Protein AF-A0A117I9W8-F1 (afdb_monomer)

Mean predicted aligned error: 11.34 Å

Sequence (138 aa):
MRWPDIIENDLLEHKNLDIGLWHTLAINPLTGGPYLSSRRLLNLLEHMPEESECKRVIERGGQWDIKTRIAALSYNEQVDMRASYHAAHSTDECDVRFDPSEYYIVDPVIAELRAEQEQAEADISAQTEPDLAEAGWM

Structure (mmCIF, N/CA/C/O backbone):
data_AF-A0A117I9W8-F1
#
_entry.id   AF-A0A117I9W8-F1
#
loop_
_atom_site.group_PDB
_atom_site.id
_atom_site.type_symbol
_atom_site.label_atom_id
_atom_site.label_alt_id
_atom_site.label_comp_id
_atom_site.label_asym_id
_atom_site.label_entity_id
_atom_site.label_seq_id
_atom_site.pdbx_PDB_ins_code
_atom_site.Cartn_x
_atom_site.Cartn_y
_atom_site.Cartn_z
_atom_site.occupancy
_atom_site.B_iso_or_equiv
_atom_site.auth_seq_id
_atom_site.auth_comp_id
_atom_site.auth_asym_id
_atom_site.auth_atom_id
_atom_site.pdbx_PDB_model_num
ATOM 1 N N . MET A 1 1 ? -15.594 2.518 -4.318 1.00 55.03 1 MET A N 1
ATOM 2 C CA . MET A 1 1 ? -14.951 2.136 -3.043 1.00 55.03 1 MET A CA 1
ATOM 3 C C . MET A 1 1 ? -15.794 2.680 -1.894 1.00 55.03 1 MET A C 1
ATOM 5 O O . MET A 1 1 ? -16.143 3.856 -1.942 1.00 55.03 1 MET A O 1
ATOM 9 N N . ARG A 1 2 ? -16.216 1.850 -0.931 1.00 64.56 2 ARG A N 1
ATOM 10 C CA . ARG A 1 2 ? -16.995 2.300 0.236 1.00 64.56 2 ARG A CA 1
ATOM 11 C C . ARG A 1 2 ? -16.063 2.392 1.441 1.00 64.56 2 ARG A C 1
ATOM 13 O O . ARG A 1 2 ? -15.735 1.390 2.054 1.00 64.56 2 ARG A O 1
ATOM 20 N N . TRP A 1 3 ? -15.656 3.615 1.769 1.00 63.78 3 TRP A N 1
ATOM 21 C CA . TRP A 1 3 ? -14.844 3.944 2.946 1.00 63.78 3 TRP A CA 1
ATOM 22 C C . TRP A 1 3 ? -15.300 3.304 4.271 1.00 63.78 3 TRP A C 1
ATOM 24 O O . TRP A 1 3 ? -14.423 2.929 5.045 1.00 63.78 3 TRP A O 1
ATOM 34 N N . PRO A 1 4 ? -16.614 3.138 4.545 1.00 68.06 4 PRO A N 1
ATOM 35 C CA . PRO A 1 4 ? -17.065 2.468 5.763 1.00 68.06 4 PRO A CA 1
ATOM 36 C C . PRO A 1 4 ? -16.531 1.039 5.908 1.00 68.06 4 PRO A C 1
ATOM 38 O O . PRO A 1 4 ? -16.108 0.673 6.996 1.00 68.06 4 PRO A O 1
ATOM 41 N N . ASP A 1 5 ? -16.465 0.282 4.811 1.00 72.75 5 ASP A N 1
ATOM 42 C CA . ASP A 1 5 ? -16.104 -1.140 4.831 1.00 72.75 5 ASP A CA 1
ATOM 43 C C . ASP A 1 5 ? -14.599 -1.338 5.121 1.00 72.75 5 ASP A C 1
ATOM 45 O O . ASP A 1 5 ? -14.202 -2.280 5.799 1.00 72.75 5 ASP A O 1
ATOM 49 N N . ILE A 1 6 ? -13.751 -0.417 4.643 1.00 72.69 6 ILE A N 1
ATOM 50 C CA . ILE A 1 6 ? -12.293 -0.428 4.888 1.00 72.69 6 ILE A CA 1
ATOM 51 C C . ILE A 1 6 ? -12.000 -0.092 6.348 1.00 72.69 6 ILE A C 1
ATOM 53 O O . ILE A 1 6 ? -11.213 -0.765 7.004 1.00 72.69 6 ILE A O 1
ATOM 57 N N . ILE A 1 7 ? -12.667 0.944 6.860 1.00 72.19 7 ILE A N 1
ATOM 58 C CA . ILE A 1 7 ? -12.536 1.362 8.256 1.00 72.19 7 ILE A CA 1
ATOM 59 C C . ILE A 1 7 ? -13.031 0.250 9.191 1.00 72.19 7 ILE A C 1
ATOM 61 O O . ILE A 1 7 ? -12.433 0.017 10.238 1.00 72.19 7 ILE A O 1
ATOM 65 N N . GLU A 1 8 ? -14.098 -0.455 8.811 1.00 74.00 8 GLU A N 1
ATOM 66 C CA . GLU A 1 8 ? -14.599 -1.621 9.537 1.00 74.00 8 GLU A CA 1
ATOM 67 C C . GLU A 1 8 ? -13.603 -2.770 9.559 1.00 74.00 8 GLU A C 1
ATOM 6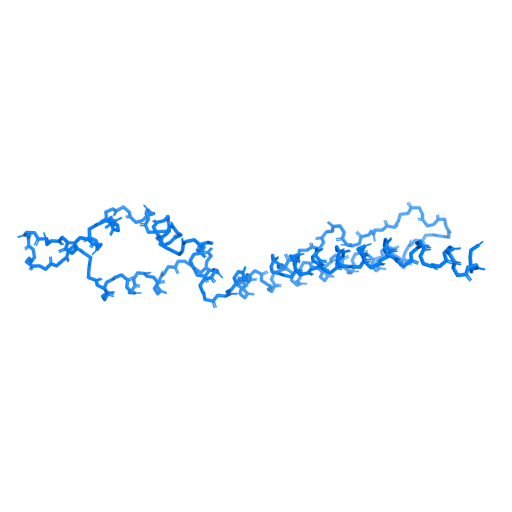9 O O . GLU A 1 8 ? -13.274 -3.243 10.646 1.00 74.00 8 GLU A O 1
ATOM 74 N N . ASN A 1 9 ? -13.052 -3.150 8.409 1.00 75.31 9 ASN A N 1
ATOM 75 C CA . ASN A 1 9 ? -12.041 -4.201 8.345 1.00 75.31 9 ASN A CA 1
ATOM 76 C C . ASN A 1 9 ? -10.802 -3.895 9.198 1.00 75.31 9 ASN A C 1
ATOM 78 O O . ASN A 1 9 ? -10.375 -4.764 9.956 1.00 75.31 9 ASN A O 1
ATOM 82 N N . ASP A 1 10 ? -10.272 -2.671 9.140 1.00 73.38 10 ASP A N 1
ATOM 83 C CA . ASP A 1 10 ? -9.101 -2.290 9.941 1.00 73.38 10 ASP A CA 1
ATOM 84 C C . ASP A 1 10 ? -9.419 -2.267 11.449 1.00 73.38 10 ASP A C 1
ATOM 86 O O . ASP 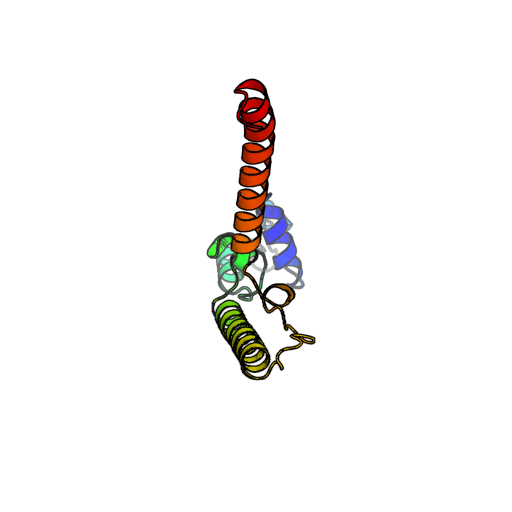A 1 10 ? -8.593 -2.643 12.283 1.00 73.38 10 ASP A O 1
ATOM 90 N N . LEU A 1 11 ? -10.638 -1.875 11.837 1.00 74.94 11 LEU A N 1
ATOM 91 C CA . LEU A 1 11 ? -11.032 -1.814 13.248 1.00 74.94 11 LEU A CA 1
ATOM 92 C C . LEU A 1 11 ? -11.406 -3.179 13.846 1.00 74.94 11 LEU A C 1
ATOM 94 O O . LEU A 1 11 ? -11.326 -3.327 15.070 1.00 74.94 11 LEU A O 1
ATOM 98 N N . LEU A 1 12 ? -11.739 -4.186 13.027 1.00 72.75 12 LEU A N 1
ATOM 99 C CA . LEU A 1 12 ? -11.998 -5.563 13.477 1.00 72.75 12 LEU A CA 1
ATOM 100 C C . LEU A 1 12 ? -10.773 -6.225 14.132 1.00 72.75 12 LEU A C 1
ATOM 102 O O . LEU A 1 12 ? -10.934 -7.142 14.944 1.00 72.75 12 LEU A O 1
ATOM 106 N N . GLU A 1 13 ? -9.553 -5.757 13.842 1.00 70.25 13 GLU A N 1
ATOM 107 C CA . GLU A 1 13 ? -8.335 -6.238 14.510 1.00 70.25 13 GLU A CA 1
ATOM 108 C C . GLU A 1 13 ? -8.330 -5.922 16.013 1.00 70.25 13 GLU A C 1
ATOM 110 O O . GLU A 1 13 ? -7.760 -6.657 16.834 1.00 70.25 13 GLU A O 1
ATOM 115 N N . HIS A 1 14 ? -9.019 -4.855 16.418 1.00 70.56 14 HIS A N 1
ATOM 116 C CA . HIS A 1 14 ? -9.166 -4.514 17.818 1.00 70.56 14 HIS A CA 1
ATOM 117 C C . HIS A 1 14 ? -10.275 -5.349 18.461 1.00 70.56 14 HIS A C 1
ATOM 119 O O . HIS A 1 14 ? -11.457 -5.001 18.443 1.00 70.56 14 HIS A O 1
ATOM 125 N N . LYS A 1 15 ? -9.877 -6.441 19.126 1.00 60.16 15 LYS A N 1
ATOM 126 C CA . LYS A 1 15 ? -10.782 -7.248 19.958 1.00 60.16 15 LYS A CA 1
ATOM 127 C C . LYS A 1 15 ? -11.573 -6.325 20.896 1.00 60.16 15 LYS A C 1
ATOM 129 O O . LYS A 1 15 ? -10.983 -5.678 21.763 1.00 60.16 15 LYS A O 1
ATOM 134 N N . ASN A 1 16 ? -12.901 -6.318 20.736 1.00 64.69 16 ASN A N 1
ATOM 135 C CA . ASN A 1 16 ? -13.906 -5.519 21.463 1.00 64.69 16 ASN A CA 1
ATOM 136 C C . ASN A 1 16 ? -14.270 -4.137 20.879 1.00 64.69 16 ASN A C 1
ATOM 138 O O . ASN A 1 16 ? -14.946 -3.363 21.562 1.00 64.69 16 ASN A O 1
ATOM 142 N N . LEU A 1 17 ? -13.868 -3.820 19.647 1.00 69.94 17 LEU A N 1
ATOM 143 C CA . LEU A 1 17 ? -14.389 -2.673 18.901 1.00 69.94 17 LEU A CA 1
ATOM 144 C C . LEU A 1 17 ? -15.347 -3.163 17.814 1.00 69.94 17 LEU A C 1
ATOM 146 O O . LEU A 1 17 ? -14.941 -3.771 16.835 1.00 69.94 17 LEU A O 1
ATOM 150 N N . ASP A 1 18 ? -16.633 -2.904 18.028 1.00 74.44 18 ASP A N 1
ATOM 151 C CA . ASP A 1 18 ? -17.691 -3.135 17.049 1.00 74.44 18 ASP A CA 1
ATOM 152 C C . ASP A 1 18 ? -18.145 -1.770 16.515 1.00 74.44 18 ASP A C 1
ATOM 154 O O . ASP A 1 18 ? -18.655 -0.928 17.264 1.00 74.44 18 ASP A O 1
ATOM 158 N N . ILE A 1 19 ? -17.922 -1.534 15.221 1.00 75.25 19 ILE A N 1
ATOM 159 C CA . ILE A 1 19 ? -18.330 -0.304 14.532 1.00 75.25 19 ILE A CA 1
ATOM 160 C C . ILE A 1 19 ? -19.849 -0.129 14.533 1.00 75.25 19 ILE A C 1
ATOM 162 O O . ILE A 1 19 ? -20.341 1.003 14.607 1.00 75.25 19 ILE A O 1
ATOM 166 N N . GLY A 1 20 ? -20.610 -1.224 14.534 1.00 73.19 20 GLY A N 1
ATOM 167 C CA . GLY A 1 20 ? -22.062 -1.195 14.657 1.00 73.19 20 GLY A CA 1
ATOM 168 C C . GLY A 1 20 ? -22.523 -0.473 15.925 1.00 73.19 20 GLY A C 1
ATOM 169 O O . GLY A 1 20 ? -23.527 0.247 15.901 1.00 73.19 20 GLY A O 1
ATOM 170 N N . LEU A 1 21 ? -21.753 -0.555 17.017 1.00 76.06 21 LEU A N 1
ATOM 171 C CA . LEU A 1 21 ? -22.038 0.172 18.261 1.00 76.06 21 LEU A CA 1
ATOM 172 C C . LEU A 1 21 ? -21.839 1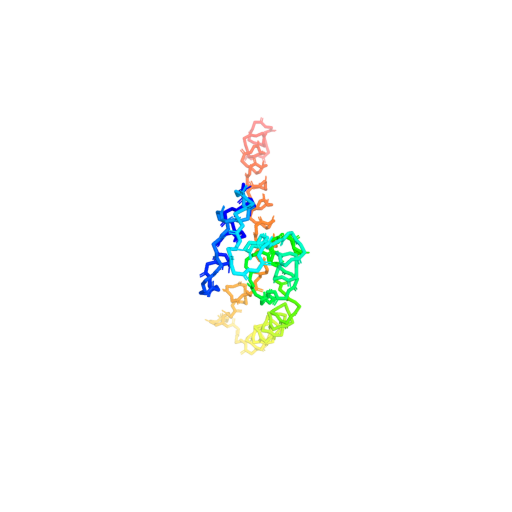.687 18.123 1.00 76.06 21 LEU A C 1
ATOM 174 O O . LEU A 1 21 ? -22.517 2.455 18.807 1.00 76.06 21 LEU A O 1
ATOM 178 N N . TRP A 1 22 ? -20.940 2.134 17.242 1.00 77.62 22 TRP A N 1
ATOM 179 C CA . TRP A 1 22 ? -20.789 3.554 16.919 1.00 77.62 22 TRP A CA 1
ATOM 180 C C . TRP A 1 22 ? -21.932 4.055 16.038 1.00 77.62 22 TRP A C 1
ATOM 182 O O . TRP A 1 22 ? -22.545 5.068 16.372 1.00 77.62 22 TRP A O 1
ATOM 192 N N . HIS A 1 23 ? -22.284 3.320 14.977 1.00 75.62 23 HIS A N 1
ATOM 193 C CA . HIS A 1 23 ? -23.399 3.688 14.095 1.00 75.62 23 HIS A CA 1
ATOM 194 C C . HIS A 1 23 ? -24.737 3.793 14.831 1.00 75.62 23 HIS A C 1
ATOM 196 O O . HIS A 1 23 ? -25.565 4.638 14.497 1.00 75.62 23 HIS A O 1
ATOM 202 N N . THR A 1 24 ? -24.942 2.954 15.846 1.00 80.69 24 THR A N 1
ATOM 203 C CA . THR A 1 24 ? -26.169 2.934 16.654 1.00 80.69 24 THR A CA 1
ATOM 204 C C . THR A 1 24 ? -26.114 3.840 17.885 1.00 80.69 24 THR A C 1
ATOM 206 O O . THR A 1 24 ? -27.113 3.947 18.594 1.00 80.69 24 THR A O 1
ATOM 209 N N . LEU A 1 25 ? -24.977 4.503 18.149 1.00 78.62 25 LEU A N 1
ATOM 210 C CA . LEU A 1 25 ? -24.724 5.273 19.376 1.00 78.62 25 LEU A CA 1
ATOM 211 C C . LEU A 1 25 ? -25.049 4.472 20.649 1.00 78.62 25 LEU A C 1
ATOM 213 O O . LEU A 1 25 ? -25.585 5.007 21.623 1.00 78.62 25 LEU A O 1
ATOM 217 N N . ALA A 1 26 ? -24.730 3.177 20.641 1.00 83.56 26 ALA A N 1
ATOM 218 C CA . ALA A 1 26 ? -25.050 2.277 21.735 1.00 83.56 26 ALA A CA 1
ATOM 219 C C . ALA A 1 26 ? -24.399 2.756 23.042 1.00 83.56 26 ALA A C 1
ATOM 221 O O . ALA A 1 26 ? -23.201 3.056 23.091 1.00 83.56 26 ALA A O 1
ATOM 222 N N . ILE A 1 27 ? -25.187 2.808 24.116 1.00 86.50 27 ILE A N 1
ATOM 223 C CA . ILE A 1 27 ? -24.744 3.290 25.426 1.00 86.50 27 ILE A CA 1
ATOM 224 C C . ILE A 1 27 ? -24.176 2.137 26.243 1.00 86.50 27 ILE A C 1
ATOM 226 O O . ILE A 1 27 ? -24.809 1.094 26.400 1.00 86.50 27 ILE A O 1
ATOM 230 N N . ASN A 1 28 ? -22.992 2.354 26.805 1.00 81.56 28 ASN A N 1
ATOM 231 C CA . ASN A 1 28 ? -22.380 1.450 27.754 1.00 81.56 28 ASN A CA 1
ATOM 232 C C . ASN A 1 28 ? -23.066 1.607 29.126 1.00 81.56 28 ASN A C 1
ATOM 234 O O . ASN A 1 28 ? -22.958 2.669 29.747 1.00 81.56 28 ASN A O 1
ATOM 238 N N . PRO A 1 29 ? -23.737 0.560 29.637 1.00 84.88 29 PRO A N 1
ATOM 239 C CA . PRO A 1 29 ? -24.484 0.630 30.889 1.00 84.88 29 PRO A CA 1
ATOM 240 C C . PRO A 1 29 ? -23.588 0.812 32.124 1.00 84.88 29 PRO A C 1
ATOM 242 O O . PRO A 1 29 ? -24.076 1.242 33.163 1.00 84.88 29 PRO A O 1
ATOM 245 N N . LEU A 1 30 ? -22.287 0.514 32.026 1.00 84.06 30 LEU A N 1
ATOM 246 C CA . LEU A 1 30 ? -21.333 0.662 33.130 1.00 84.06 30 LEU A CA 1
ATOM 247 C C . LEU A 1 30 ? -20.798 2.090 33.264 1.00 84.06 30 LEU A C 1
ATOM 249 O O . LEU A 1 30 ? -20.441 2.508 34.362 1.00 84.06 30 LEU A O 1
ATOM 253 N N . THR A 1 31 ? -20.707 2.832 32.159 1.00 82.31 31 THR A N 1
ATOM 254 C CA . THR A 1 31 ? -20.120 4.183 32.143 1.00 82.31 31 THR A CA 1
ATOM 255 C C . THR A 1 31 ? -21.144 5.284 31.885 1.00 82.31 31 THR A C 1
ATOM 257 O O . THR A 1 31 ? -20.836 6.452 32.102 1.00 82.31 31 THR A O 1
ATOM 260 N N . GLY A 1 32 ? -22.344 4.941 31.404 1.00 83.25 32 GLY A N 1
ATOM 261 C CA . GLY A 1 32 ? -23.388 5.899 31.030 1.00 83.25 32 GLY A CA 1
ATOM 262 C C . GLY A 1 32 ? -23.082 6.704 29.760 1.00 83.25 32 GLY A C 1
ATOM 263 O O . GLY A 1 32 ? -23.853 7.590 29.401 1.00 83.25 32 GLY A O 1
ATOM 264 N N . GLY A 1 33 ? -21.972 6.413 29.076 1.00 82.56 33 GLY A N 1
ATOM 265 C CA . GLY A 1 33 ? -21.577 7.033 27.810 1.00 82.56 33 GLY A CA 1
ATOM 266 C C . GLY A 1 33 ? -21.617 6.043 26.642 1.00 82.56 33 GLY A C 1
ATOM 267 O O . GLY A 1 33 ? -21.745 4.841 26.868 1.00 82.56 33 GLY A O 1
ATOM 268 N N . PRO A 1 34 ? -21.492 6.505 25.388 1.00 84.50 34 PRO A N 1
ATOM 269 C CA . PRO A 1 34 ? -21.468 5.615 24.229 1.00 84.50 34 PRO A CA 1
ATOM 270 C C . PRO A 1 34 ? -20.268 4.656 24.275 1.00 84.50 34 PRO A C 1
ATOM 272 O O . PRO A 1 34 ? -19.170 5.051 24.680 1.00 84.50 34 PRO A O 1
ATOM 275 N N . TYR A 1 35 ? -20.458 3.408 23.830 1.00 80.69 35 TYR A N 1
ATOM 276 C CA . TYR A 1 35 ? -19.390 2.399 23.725 1.00 80.69 35 TYR A CA 1
ATOM 277 C C . TYR A 1 35 ? -18.202 2.910 22.900 1.00 80.69 35 TYR A C 1
ATOM 279 O O . TYR A 1 35 ? -17.039 2.789 23.310 1.00 80.69 35 TYR A O 1
ATOM 287 N N . LEU A 1 36 ? -18.512 3.553 21.775 1.00 80.94 36 LEU A N 1
ATOM 288 C CA . LEU A 1 36 ? -17.559 4.188 20.882 1.00 80.94 36 LEU A CA 1
ATOM 289 C C . LEU A 1 36 ? -18.064 5.598 20.554 1.00 80.94 36 LEU A C 1
ATOM 291 O O . LEU A 1 36 ? -19.059 5.771 19.860 1.00 80.94 36 LEU A O 1
ATOM 295 N N . SER A 1 37 ? -17.408 6.622 21.102 1.00 82.12 37 SER A N 1
ATOM 296 C CA . SER A 1 37 ? -17.687 8.020 20.755 1.00 82.12 37 SER A CA 1
ATOM 297 C C . SER A 1 37 ? -16.905 8.435 19.511 1.00 82.12 37 SER A C 1
ATOM 299 O O . SER A 1 37 ? -15.826 7.898 19.264 1.00 82.12 37 SER A O 1
ATOM 301 N N . SER A 1 38 ? -17.373 9.457 18.785 1.00 81.94 38 SER A N 1
ATOM 302 C CA . SER A 1 38 ? -16.640 10.000 17.629 1.00 81.94 38 SER A CA 1
ATOM 303 C C . SER A 1 38 ? -15.214 10.424 17.991 1.00 81.94 38 SER A C 1
ATOM 305 O O . SER A 1 38 ? -14.292 10.170 17.230 1.00 81.94 38 SER A O 1
ATOM 307 N N . ARG A 1 39 ? -14.993 10.979 19.195 1.00 82.19 39 ARG A N 1
ATOM 308 C CA . ARG A 1 39 ? -13.642 11.301 19.692 1.00 82.19 39 ARG A CA 1
ATOM 309 C C . ARG A 1 39 ? -12.758 10.057 19.798 1.00 82.19 39 ARG A C 1
ATOM 311 O O . ARG A 1 39 ? -11.595 10.089 19.422 1.00 82.19 39 ARG A O 1
ATOM 318 N N . ARG A 1 40 ? -13.298 8.970 20.353 1.00 78.88 40 ARG A N 1
ATOM 319 C CA . ARG A 1 40 ? -12.552 7.722 20.539 1.00 78.88 40 ARG A CA 1
ATOM 320 C C . ARG A 1 40 ? -12.273 7.041 19.200 1.00 78.88 40 ARG A C 1
ATOM 322 O O . ARG A 1 40 ? -11.178 6.526 19.033 1.00 78.88 40 ARG A O 1
ATOM 329 N N . LEU A 1 41 ? -13.224 7.089 18.266 1.00 82.62 41 LEU A N 1
ATOM 330 C CA . LEU A 1 41 ? -13.036 6.609 16.899 1.00 82.62 41 LEU A CA 1
ATOM 331 C C . LEU A 1 41 ? -11.923 7.383 16.184 1.00 82.62 41 LEU A C 1
ATOM 333 O O . LEU A 1 41 ? -11.003 6.764 15.670 1.00 82.62 41 LEU A O 1
ATOM 337 N N . LEU A 1 42 ? -11.961 8.718 16.212 1.00 83.50 42 LEU A N 1
ATOM 338 C CA . LEU A 1 42 ? -10.926 9.547 15.586 1.00 83.50 42 LEU A CA 1
ATOM 339 C C . LEU A 1 42 ? -9.536 9.258 16.162 1.00 83.50 42 LEU A C 1
ATOM 341 O O . LEU A 1 42 ? -8.596 9.088 15.398 1.00 83.50 42 LEU A O 1
ATOM 345 N N . ASN A 1 43 ? -9.418 9.110 17.485 1.00 84.25 43 ASN A N 1
ATOM 346 C CA . ASN A 1 43 ? -8.145 8.741 18.107 1.00 84.25 43 ASN A CA 1
ATOM 347 C C . ASN A 1 43 ? -7.644 7.360 17.661 1.00 84.25 43 ASN A C 1
ATOM 349 O O . ASN A 1 43 ? -6.438 7.180 17.524 1.00 84.25 43 ASN A O 1
ATOM 353 N N . LEU A 1 44 ? -8.539 6.382 17.475 1.00 83.00 44 LEU A N 1
ATOM 354 C CA . LEU A 1 44 ? -8.156 5.059 16.976 1.00 83.00 44 LEU A CA 1
ATOM 355 C C . LEU A 1 44 ? -7.636 5.166 15.548 1.00 83.00 44 LEU A C 1
ATOM 357 O O . LEU A 1 44 ? -6.529 4.715 15.294 1.00 83.00 44 LEU A O 1
ATOM 361 N N . LEU A 1 45 ? -8.389 5.836 14.671 1.00 81.62 45 LEU A N 1
ATOM 362 C CA . LEU A 1 45 ? -8.001 6.051 13.277 1.00 81.62 45 LEU A CA 1
ATOM 363 C C . LEU A 1 45 ? -6.662 6.788 13.160 1.00 81.62 45 LEU A C 1
ATOM 365 O O . LEU A 1 45 ? -5.825 6.418 12.345 1.00 81.62 45 LEU A O 1
ATOM 369 N N . GLU A 1 46 ? -6.434 7.795 14.004 1.00 82.50 46 GLU A N 1
ATOM 370 C CA . GLU A 1 46 ? -5.187 8.561 14.033 1.00 82.50 46 GLU A CA 1
ATOM 371 C C . GLU A 1 46 ? -3.971 7.686 14.374 1.00 82.50 46 GLU A C 1
ATOM 373 O O . GLU A 1 46 ? -2.916 7.864 13.768 1.00 82.50 46 GLU A O 1
ATOM 378 N N . HIS A 1 47 ? -4.130 6.725 15.292 1.00 82.69 47 HIS A N 1
ATOM 379 C CA . HIS A 1 47 ? -3.051 5.880 15.821 1.00 82.69 47 HIS A CA 1
ATOM 380 C C . HIS A 1 47 ? -2.997 4.477 15.195 1.00 82.69 47 HIS A C 1
ATOM 382 O O . HIS A 1 47 ? -2.313 3.599 15.730 1.00 82.69 47 HIS A O 1
ATOM 388 N N . MET A 1 48 ? -3.718 4.236 14.097 1.00 80.56 48 MET A N 1
ATOM 389 C CA . MET A 1 48 ? -3.605 2.970 13.370 1.00 80.56 48 MET A CA 1
ATOM 390 C C . MET A 1 48 ? -2.195 2.780 12.799 1.00 80.56 48 MET A C 1
ATOM 392 O O . MET A 1 48 ? -1.503 3.770 12.542 1.00 80.56 48 MET A O 1
ATOM 396 N N . PRO A 1 49 ? -1.764 1.522 12.575 1.00 81.88 49 PRO A N 1
ATOM 397 C CA . PRO A 1 49 ? -0.499 1.238 11.917 1.00 81.88 49 PRO A CA 1
ATOM 398 C C . PRO A 1 49 ? -0.394 1.968 10.583 1.00 81.88 49 PRO A C 1
ATOM 400 O O . PRO A 1 49 ? -1.360 2.043 9.821 1.00 81.88 49 PRO A O 1
ATOM 403 N N . GLU A 1 50 ? 0.800 2.462 10.278 1.00 78.56 50 GLU A N 1
ATOM 404 C CA . GLU A 1 50 ? 1.022 3.248 9.069 1.00 78.56 50 GLU A CA 1
ATOM 405 C C . GLU A 1 50 ? 0.788 2.423 7.800 1.00 78.56 50 GLU A C 1
ATOM 407 O O . GLU A 1 50 ? 0.391 2.976 6.778 1.00 78.56 50 GLU A O 1
ATOM 412 N N . GLU A 1 51 ? 0.957 1.100 7.881 1.00 75.56 51 GLU A N 1
ATOM 413 C CA . GLU A 1 51 ? 0.691 0.150 6.798 1.00 75.56 51 GLU A CA 1
ATOM 414 C C . GLU A 1 51 ? -0.800 -0.186 6.609 1.00 75.56 51 GLU A C 1
ATOM 416 O O . GLU A 1 51 ? -1.139 -0.819 5.610 1.00 75.56 51 GLU A O 1
ATOM 421 N N . SER A 1 52 ? -1.685 0.230 7.527 1.00 80.75 52 SER A N 1
ATOM 422 C CA . SER A 1 52 ? -3.124 -0.064 7.440 1.00 80.75 52 SER A CA 1
ATOM 423 C C . SER A 1 52 ? -3.733 0.458 6.139 1.00 80.75 52 SER A C 1
ATOM 425 O O . SER A 1 52 ? -3.312 1.484 5.583 1.00 80.75 52 SER A O 1
ATOM 427 N N . GLU A 1 53 ? -4.742 -0.252 5.634 1.00 78.75 53 GLU A N 1
ATOM 428 C CA . GLU A 1 53 ? -5.361 0.092 4.360 1.00 78.75 53 GLU A CA 1
ATOM 429 C C . GLU A 1 53 ? -6.072 1.445 4.441 1.00 78.75 53 GLU A C 1
ATOM 431 O O . GLU A 1 53 ? -5.967 2.258 3.521 1.00 78.75 53 GLU A O 1
ATOM 436 N N . CYS A 1 54 ? -6.694 1.749 5.577 1.00 78.56 54 CYS A N 1
ATOM 437 C CA . CYS A 1 54 ? -7.276 3.049 5.853 1.00 78.56 54 CYS A CA 1
ATOM 438 C C . CYS A 1 54 ? -6.228 4.167 5.773 1.00 78.56 54 CYS A C 1
ATOM 440 O O . CYS A 1 54 ? -6.462 5.155 5.079 1.00 78.56 54 CYS A O 1
ATOM 442 N N . LYS A 1 55 ? -5.052 4.025 6.404 1.00 78.81 55 LYS A N 1
ATOM 443 C CA . LYS A 1 55 ? -3.976 5.032 6.309 1.00 78.81 55 LYS A CA 1
ATOM 444 C C . LYS A 1 55 ? -3.461 5.177 4.878 1.00 78.81 55 LYS A C 1
ATOM 446 O O . LYS A 1 55 ? -3.305 6.291 4.379 1.00 78.81 55 LYS A O 1
ATOM 451 N N . ARG A 1 56 ? -3.256 4.056 4.184 1.00 78.69 56 ARG A N 1
ATOM 452 C CA . ARG A 1 56 ? -2.794 4.038 2.790 1.00 78.69 56 ARG A CA 1
ATOM 453 C C . ARG A 1 56 ? -3.760 4.759 1.857 1.00 78.69 56 ARG A C 1
ATOM 455 O O . ARG A 1 56 ? -3.336 5.605 1.076 1.00 78.69 56 ARG A O 1
ATOM 462 N N . VAL A 1 57 ? -5.046 4.440 1.926 1.00 76.75 57 VAL A N 1
ATOM 463 C CA . VAL A 1 57 ? -6.037 4.947 0.972 1.00 76.75 57 VAL A CA 1
ATOM 464 C C . VAL A 1 57 ? -6.532 6.343 1.370 1.00 76.75 57 VAL A C 1
ATOM 466 O O . VAL A 1 57 ? -6.617 7.208 0.502 1.00 76.75 57 VAL A O 1
ATOM 469 N N . ILE A 1 58 ? -6.809 6.605 2.656 1.00 74.44 58 ILE A N 1
ATOM 470 C CA . ILE A 1 58 ? -7.330 7.907 3.118 1.00 74.44 58 ILE A CA 1
ATOM 471 C C . ILE A 1 58 ? -6.244 8.978 3.116 1.00 74.44 58 ILE A C 1
ATOM 473 O O . ILE A 1 58 ? -6.459 10.064 2.584 1.00 74.44 58 ILE A O 1
ATOM 477 N N . GLU A 1 59 ? -5.098 8.709 3.740 1.00 77.44 59 GLU A N 1
ATOM 478 C CA . GLU A 1 59 ? -4.101 9.759 3.980 1.00 77.44 59 GLU A CA 1
ATOM 479 C C . GLU A 1 59 ? -3.125 9.899 2.814 1.00 77.44 59 GLU A C 1
ATOM 481 O O . GLU A 1 59 ? -2.651 10.999 2.532 1.00 77.44 59 GLU A O 1
ATOM 486 N N . ARG A 1 60 ? -2.839 8.794 2.115 1.00 80.62 60 ARG A N 1
ATOM 487 C CA . ARG A 1 60 ? -1.821 8.746 1.055 1.00 80.62 60 ARG A CA 1
ATOM 488 C C . ARG A 1 60 ? -2.388 8.495 -0.340 1.00 80.62 60 ARG A C 1
ATOM 490 O O . ARG A 1 60 ? -1.620 8.362 -1.288 1.00 80.62 60 ARG A O 1
ATOM 497 N N . GLY A 1 61 ? -3.712 8.433 -0.488 1.00 81.88 61 GLY A N 1
ATOM 498 C CA . GLY A 1 61 ? -4.358 8.250 -1.791 1.00 81.88 61 GLY A CA 1
ATOM 499 C C . GLY A 1 61 ? -3.963 6.949 -2.494 1.00 81.88 61 GLY A C 1
ATOM 500 O O . GLY A 1 61 ? -3.876 6.922 -3.714 1.00 81.88 61 GLY A O 1
ATOM 501 N N . GLY A 1 62 ? -3.661 5.895 -1.733 1.00 81.75 62 GLY A N 1
ATOM 502 C CA . GLY A 1 62 ? -3.208 4.601 -2.250 1.00 81.75 62 GLY A CA 1
ATOM 503 C C . GLY A 1 62 ? -1.687 4.426 -2.271 1.00 81.75 62 GLY A C 1
ATOM 504 O O . GLY A 1 62 ? -1.221 3.294 -2.387 1.00 81.75 62 GLY A O 1
ATOM 505 N N . GLN A 1 63 ? -0.914 5.502 -2.089 1.00 86.38 63 GLN A N 1
ATOM 506 C CA . GLN A 1 63 ? 0.548 5.450 -2.134 1.00 86.38 63 GLN A CA 1
ATOM 507 C C . GLN A 1 63 ? 1.151 4.719 -0.933 1.00 86.38 63 GLN A C 1
ATOM 509 O O . GLN A 1 63 ? 0.624 4.725 0.192 1.00 86.38 63 GLN A O 1
ATOM 514 N N . TRP A 1 64 ? 2.323 4.136 -1.160 1.00 88.19 64 TRP A N 1
ATOM 515 C CA . TRP A 1 64 ? 3.135 3.563 -0.100 1.00 88.19 64 TRP A CA 1
ATOM 516 C C . TRP A 1 64 ? 3.600 4.608 0.910 1.00 88.19 64 TRP A C 1
ATOM 518 O O . TRP A 1 64 ? 3.738 5.802 0.626 1.00 88.19 64 TRP A O 1
ATOM 528 N N . ASP A 1 65 ? 3.873 4.129 2.121 1.00 86.38 65 ASP A N 1
ATOM 529 C CA . ASP A 1 65 ? 4.500 4.947 3.146 1.00 86.38 65 ASP A CA 1
ATOM 530 C C . ASP A 1 65 ? 5.948 5.308 2.754 1.00 86.38 65 ASP A C 1
ATOM 532 O O . ASP A 1 65 ? 6.576 4.711 1.872 1.00 86.38 65 ASP A O 1
ATOM 536 N N . ILE A 1 66 ? 6.503 6.323 3.419 1.00 86.69 66 ILE A N 1
ATOM 537 C CA . ILE A 1 66 ? 7.833 6.853 3.084 1.00 86.69 66 ILE A CA 1
ATOM 538 C C . ILE A 1 66 ? 8.915 5.775 3.226 1.00 86.69 66 ILE A C 1
ATOM 540 O O . ILE A 1 66 ? 9.839 5.732 2.413 1.00 86.69 66 ILE A O 1
ATOM 544 N N . LYS A 1 67 ? 8.814 4.894 4.229 1.00 88.12 67 LYS A N 1
ATOM 545 C CA . LYS A 1 67 ? 9.824 3.854 4.455 1.00 88.12 67 LYS A CA 1
ATOM 546 C C . LYS A 1 67 ? 9.821 2.833 3.326 1.00 88.12 67 LYS A C 1
ATOM 548 O O . LYS A 1 67 ? 10.892 2.546 2.792 1.00 88.12 67 LYS A O 1
ATOM 553 N N . THR A 1 68 ? 8.647 2.349 2.917 1.00 89.81 68 THR A N 1
ATOM 554 C CA . THR A 1 68 ? 8.530 1.430 1.776 1.00 89.81 68 THR A CA 1
ATOM 555 C C . THR A 1 68 ? 9.028 2.083 0.493 1.00 89.81 68 THR A C 1
ATOM 557 O O . THR A 1 68 ? 9.780 1.463 -0.254 1.00 89.81 68 THR A O 1
ATOM 560 N N . ARG A 1 69 ? 8.714 3.365 0.266 1.00 90.00 69 ARG A N 1
ATOM 561 C CA . ARG A 1 69 ? 9.221 4.104 -0.901 1.00 90.00 69 ARG A CA 1
ATOM 562 C C . ARG A 1 69 ? 10.746 4.205 -0.921 1.00 90.00 69 ARG A C 1
ATOM 564 O O . ARG A 1 69 ? 11.354 3.973 -1.961 1.00 90.00 69 ARG A O 1
ATOM 571 N N . ILE A 1 70 ? 11.377 4.525 0.209 1.00 93.06 70 ILE A N 1
ATOM 572 C CA . ILE A 1 70 ? 12.845 4.592 0.309 1.00 93.06 70 ILE A CA 1
ATOM 573 C C . ILE A 1 70 ? 13.469 3.213 0.067 1.00 93.06 70 ILE A C 1
ATOM 575 O O . ILE A 1 70 ? 14.472 3.110 -0.642 1.00 93.06 70 ILE A O 1
ATOM 579 N N . ALA A 1 71 ? 12.875 2.157 0.625 1.00 94.44 71 ALA A N 1
ATOM 580 C CA . ALA A 1 71 ? 13.333 0.789 0.412 1.00 94.44 71 ALA A CA 1
ATOM 581 C C . ALA A 1 71 ? 13.228 0.380 -1.066 1.00 94.44 71 ALA A C 1
ATOM 583 O O . ALA A 1 71 ? 14.196 -0.144 -1.615 1.00 94.44 71 ALA A O 1
ATOM 584 N N . ALA A 1 72 ? 12.107 0.690 -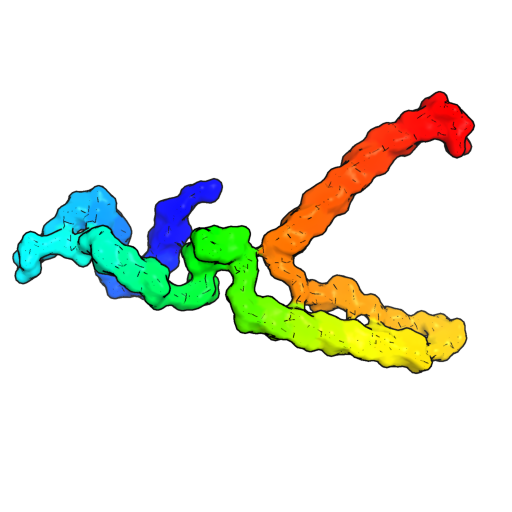1.725 1.00 93.56 72 ALA A N 1
ATOM 585 C CA . ALA A 1 72 ? 11.901 0.430 -3.148 1.00 93.56 72 ALA A CA 1
ATOM 586 C C . ALA A 1 72 ? 12.920 1.177 -4.022 1.00 93.56 72 ALA A C 1
ATOM 588 O O . ALA A 1 72 ? 13.549 0.567 -4.879 1.00 93.56 72 ALA A O 1
ATOM 589 N N . LEU A 1 73 ? 13.163 2.466 -3.758 1.00 93.62 73 LEU A N 1
ATOM 590 C CA . LEU A 1 73 ? 14.183 3.243 -4.474 1.00 93.62 73 LEU A CA 1
ATOM 591 C C . LEU A 1 73 ? 15.583 2.641 -4.304 1.00 93.62 73 LEU A C 1
ATOM 593 O O . LEU A 1 73 ? 16.322 2.499 -5.271 1.00 93.62 73 LEU A O 1
ATOM 597 N N . SER A 1 74 ? 15.925 2.239 -3.080 1.00 95.75 74 SER A N 1
ATOM 598 C CA . SER A 1 74 ? 17.226 1.631 -2.779 1.00 95.75 74 SER A CA 1
ATOM 599 C C . SER A 1 74 ? 17.399 0.269 -3.452 1.00 95.75 74 SER A C 1
ATOM 601 O O . SER A 1 74 ? 18.513 -0.103 -3.816 1.00 95.75 74 SER A O 1
ATOM 603 N N . TYR A 1 75 ? 16.316 -0.499 -3.578 1.00 96.00 75 TYR A N 1
ATOM 604 C CA . TYR A 1 75 ? 16.313 -1.775 -4.283 1.00 96.00 75 TYR A CA 1
ATOM 605 C C . TYR A 1 75 ? 16.454 -1.574 -5.794 1.00 96.00 75 TYR A C 1
ATOM 607 O O . TYR A 1 75 ? 17.322 -2.192 -6.403 1.00 96.00 75 TYR A O 1
ATOM 615 N N . ASN A 1 76 ? 15.671 -0.667 -6.382 1.00 95.12 76 ASN A N 1
ATOM 616 C CA . ASN A 1 76 ? 15.728 -0.376 -7.815 1.00 95.12 76 ASN A CA 1
ATOM 617 C C . ASN A 1 76 ? 17.127 0.116 -8.229 1.00 95.12 7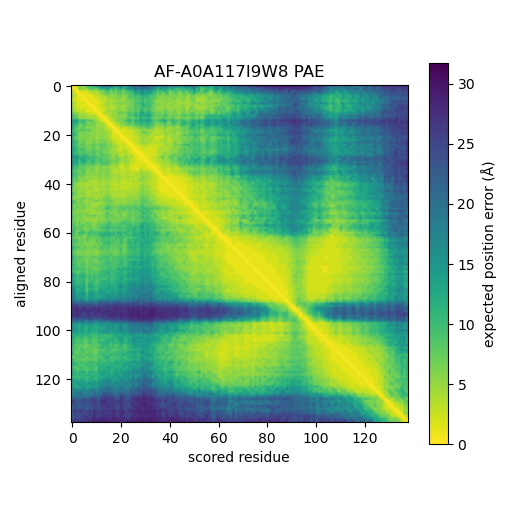6 ASN A C 1
ATOM 619 O O . ASN A 1 76 ? 17.667 -0.370 -9.215 1.00 95.12 76 ASN A O 1
ATOM 623 N N . GLU A 1 77 ? 17.780 0.950 -7.412 1.00 95.25 77 GLU A N 1
ATOM 624 C CA . GLU A 1 77 ? 19.171 1.366 -7.647 1.00 95.25 77 GLU A CA 1
ATOM 625 C C . GLU A 1 77 ? 20.150 0.173 -7.664 1.00 95.25 77 GLU A C 1
ATOM 627 O O . GLU A 1 77 ? 21.066 0.109 -8.482 1.00 95.25 77 GLU A O 1
ATOM 632 N N . GLN A 1 78 ? 19.967 -0.821 -6.786 1.00 94.75 78 GLN A N 1
ATOM 633 C CA . GLN A 1 78 ? 20.799 -2.035 -6.797 1.00 94.75 78 GLN A CA 1
ATOM 634 C C . GLN A 1 78 ? 20.588 -2.863 -8.067 1.00 94.75 78 GLN A C 1
ATOM 636 O O . GLN A 1 78 ? 21.547 -3.423 -8.607 1.00 94.75 78 GLN A O 1
ATOM 641 N N . VAL A 1 79 ? 19.344 -2.940 -8.537 1.00 93.25 79 VAL A N 1
ATOM 642 C CA . VAL A 1 79 ? 18.991 -3.600 -9.795 1.00 93.25 79 VAL A CA 1
ATOM 643 C C . VAL A 1 79 ? 19.659 -2.879 -10.975 1.00 93.25 79 VAL A C 1
ATOM 645 O O . VAL A 1 79 ? 20.272 -3.539 -11.816 1.00 93.25 79 VAL A O 1
ATOM 648 N 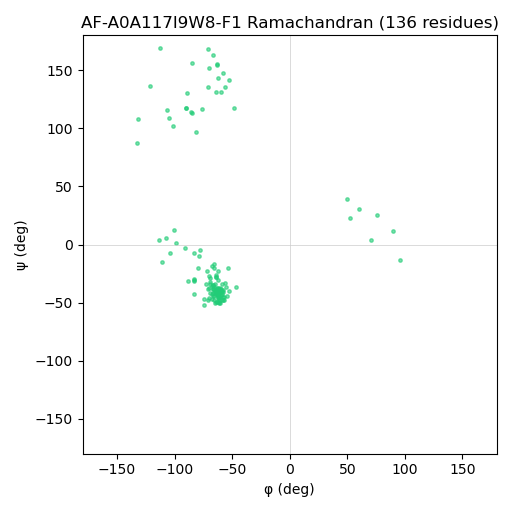N . ASP A 1 80 ? 19.665 -1.546 -10.985 1.00 91.12 80 ASP A N 1
ATOM 649 C CA . ASP A 1 80 ? 20.311 -0.735 -12.027 1.00 91.12 80 ASP A CA 1
ATOM 650 C C . ASP A 1 80 ? 21.830 -0.866 -12.034 1.00 91.12 80 ASP A C 1
ATOM 652 O O . ASP A 1 80 ? 22.450 -1.019 -13.093 1.00 91.12 80 ASP A O 1
ATOM 656 N N . MET A 1 81 ? 22.452 -0.878 -10.854 1.00 91.44 81 MET A N 1
ATOM 657 C CA . MET A 1 81 ? 23.883 -1.148 -10.735 1.00 91.44 81 MET A CA 1
ATOM 658 C C . MET A 1 81 ? 24.234 -2.533 -11.283 1.00 91.44 81 MET A C 1
ATOM 660 O O . MET A 1 81 ? 25.245 -2.694 -11.970 1.00 91.44 81 MET A O 1
ATOM 664 N N . ARG A 1 82 ? 23.393 -3.539 -11.019 1.00 89.25 82 ARG A N 1
ATOM 665 C CA . ARG A 1 82 ? 23.587 -4.894 -11.542 1.00 89.25 82 ARG A CA 1
ATOM 666 C C . ARG A 1 82 ? 23.443 -4.937 -13.063 1.00 89.25 82 ARG A C 1
ATOM 668 O O . ARG A 1 82 ? 24.287 -5.545 -13.721 1.00 89.25 82 ARG A O 1
ATOM 675 N N . ALA A 1 83 ? 22.434 -4.272 -13.622 1.00 88.12 83 ALA A N 1
ATOM 676 C CA . ALA A 1 83 ? 22.269 -4.138 -15.069 1.00 88.12 83 ALA A CA 1
ATOM 677 C C . ALA A 1 83 ? 23.490 -3.473 -15.713 1.00 88.12 83 ALA A C 1
ATOM 679 O O . ALA A 1 83 ? 24.060 -4.003 -16.666 1.00 88.12 83 ALA A O 1
ATOM 680 N N . SER A 1 84 ? 23.951 -2.368 -15.125 1.00 86.94 84 SER A N 1
ATOM 681 C CA . SER A 1 84 ? 25.126 -1.620 -15.581 1.00 86.94 84 SER A CA 1
ATOM 682 C C . SER A 1 84 ? 26.397 -2.470 -15.548 1.00 86.94 84 SER A C 1
ATOM 684 O O . SER A 1 84 ? 27.185 -2.446 -16.493 1.00 86.94 84 SER A O 1
ATOM 686 N N . TYR A 1 85 ? 26.581 -3.268 -14.492 1.00 88.12 85 TYR A N 1
ATOM 687 C CA . TYR A 1 85 ? 27.695 -4.208 -14.383 1.00 88.12 85 TYR A CA 1
ATOM 688 C C . TYR A 1 85 ? 27.661 -5.253 -15.504 1.00 88.12 85 TYR A C 1
ATOM 690 O O . TYR A 1 85 ? 28.659 -5.448 -16.196 1.00 88.12 85 TYR A O 1
ATOM 698 N N . HIS A 1 86 ? 26.512 -5.897 -15.728 1.00 85.62 86 HIS A N 1
ATOM 699 C CA . HIS A 1 86 ? 26.374 -6.882 -16.801 1.00 85.62 86 HIS A CA 1
ATOM 700 C C . HIS A 1 86 ? 26.572 -6.260 -18.188 1.00 85.62 86 HIS A C 1
ATOM 702 O O . HIS A 1 86 ? 27.233 -6.868 -19.023 1.00 85.62 86 HIS A O 1
ATOM 708 N N . ALA A 1 87 ? 26.086 -5.039 -18.419 1.00 83.56 87 ALA A N 1
ATOM 709 C CA . ALA A 1 87 ? 26.299 -4.325 -19.675 1.00 83.56 87 ALA A CA 1
ATOM 710 C C . ALA A 1 87 ? 27.789 -4.040 -19.933 1.00 83.56 87 ALA A C 1
ATOM 712 O O . ALA A 1 87 ? 28.287 -4.306 -21.026 1.00 83.56 87 ALA A O 1
ATOM 713 N N . ALA A 1 88 ? 28.519 -3.558 -18.921 1.00 83.31 88 ALA A N 1
ATOM 714 C CA . ALA A 1 88 ? 29.944 -3.239 -19.031 1.00 83.31 88 ALA A CA 1
ATOM 715 C C . ALA A 1 88 ? 30.848 -4.478 -19.169 1.00 83.31 88 ALA A C 1
ATOM 717 O O . ALA A 1 88 ? 31.944 -4.381 -19.720 1.00 83.31 88 ALA A O 1
ATOM 718 N N . HIS A 1 89 ? 30.408 -5.626 -18.650 1.00 78.12 89 HIS A N 1
ATOM 719 C CA . HIS A 1 89 ? 31.177 -6.873 -18.636 1.00 78.12 89 HIS A CA 1
ATOM 720 C C . HIS A 1 89 ? 30.665 -7.935 -19.617 1.00 78.12 89 HIS A C 1
ATOM 722 O O . HIS A 1 89 ? 31.180 -9.055 -19.613 1.00 78.12 89 HIS A O 1
ATOM 728 N N . SER A 1 90 ? 29.681 -7.611 -20.458 1.00 73.44 90 SER A N 1
ATOM 729 C CA . SER A 1 90 ? 29.261 -8.511 -21.532 1.00 73.44 90 SER A CA 1
ATOM 730 C C . SER A 1 90 ? 30.339 -8.576 -22.618 1.00 73.44 90 SER A C 1
ATOM 732 O O . SER A 1 90 ? 30.934 -7.564 -22.987 1.00 73.44 90 SER A O 1
ATOM 734 N N . THR A 1 91 ? 30.638 -9.786 -23.090 1.00 70.50 91 THR A N 1
ATOM 735 C CA . THR A 1 91 ? 31.496 -10.011 -24.260 1.00 70.50 91 THR A CA 1
ATOM 736 C C . THR A 1 91 ? 30.765 -9.593 -25.541 1.00 70.50 91 THR A C 1
ATOM 738 O O . THR A 1 91 ? 29.550 -9.389 -25.522 1.00 70.50 91 THR A O 1
ATOM 741 N N . ASP A 1 92 ? 31.481 -9.510 -26.670 1.00 65.44 92 ASP A N 1
ATOM 742 C CA . ASP A 1 92 ? 30.920 -9.143 -27.987 1.00 65.44 92 ASP A CA 1
ATOM 743 C C . ASP A 1 92 ? 29.705 -10.001 -28.411 1.00 65.44 92 ASP A C 1
ATOM 745 O O . ASP A 1 92 ? 28.904 -9.578 -29.242 1.00 65.44 92 ASP A O 1
ATOM 749 N N . GLU A 1 93 ? 29.533 -11.184 -27.813 1.00 63.38 93 GLU A N 1
ATOM 750 C CA . GLU A 1 93 ? 28.415 -12.101 -28.063 1.00 63.38 93 GLU A CA 1
ATOM 751 C C . GLU A 1 93 ? 27.137 -11.760 -27.264 1.00 63.38 93 GLU A C 1
ATOM 753 O O . GLU A 1 93 ? 26.082 -12.305 -27.559 1.00 63.38 93 GLU A O 1
ATOM 758 N N . CYS A 1 94 ? 27.160 -10.797 -26.324 1.00 57.19 94 CYS A N 1
ATOM 759 C CA . CYS A 1 94 ? 25.967 -10.282 -25.619 1.00 57.19 94 CYS A CA 1
ATOM 760 C C . CYS A 1 94 ? 25.067 -11.353 -24.950 1.00 57.19 94 CYS A C 1
ATOM 762 O O . CYS A 1 94 ? 23.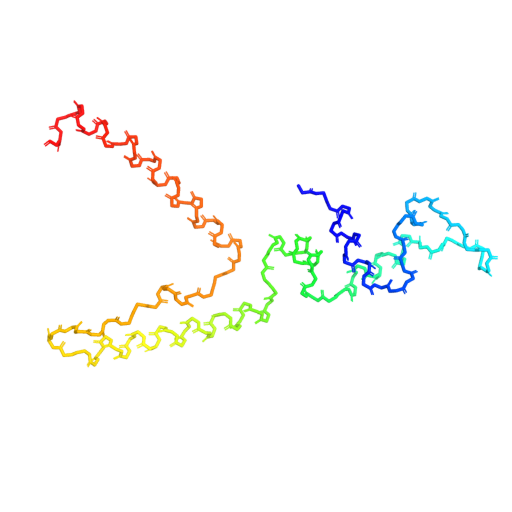896 -11.081 -24.682 1.00 57.19 94 CYS A O 1
ATOM 764 N N . ASP A 1 95 ? 25.598 -12.537 -24.636 1.00 58.16 95 ASP A N 1
ATOM 765 C CA . ASP A 1 95 ? 24.807 -13.712 -24.229 1.00 58.16 95 ASP A CA 1
ATOM 766 C C . ASP A 1 95 ? 24.056 -13.566 -22.892 1.00 58.16 95 ASP A C 1
ATOM 768 O O . ASP A 1 95 ? 23.131 -14.328 -22.611 1.00 58.16 95 ASP A O 1
ATOM 772 N N . VAL A 1 96 ? 24.415 -12.588 -22.049 1.00 58.91 96 VAL A N 1
ATOM 773 C CA . VAL A 1 96 ? 23.750 -12.350 -20.757 1.00 58.91 96 VAL A CA 1
ATOM 774 C C . VAL A 1 96 ? 23.428 -10.868 -20.599 1.00 58.91 96 VAL A C 1
ATOM 776 O O . VAL A 1 96 ? 24.202 -10.097 -20.031 1.00 58.91 96 VAL A O 1
ATOM 779 N N . ARG A 1 97 ? 22.258 -10.463 -21.097 1.00 69.69 97 ARG A N 1
ATOM 780 C CA . ARG A 1 97 ? 21.665 -9.157 -20.791 1.00 69.69 97 ARG A CA 1
ATOM 781 C C . ARG A 1 97 ? 20.782 -9.307 -19.559 1.00 69.69 97 ARG A C 1
ATOM 783 O O . ARG A 1 97 ? 19.826 -10.073 -19.575 1.00 69.69 97 ARG A O 1
ATOM 790 N N . PHE A 1 98 ? 21.133 -8.611 -18.483 1.00 80.94 98 PHE A N 1
ATOM 791 C CA . PHE A 1 98 ? 20.254 -8.483 -17.326 1.00 80.94 98 PHE A CA 1
ATOM 792 C C . PHE A 1 98 ? 19.295 -7.324 -17.590 1.00 80.94 98 PHE A C 1
ATOM 794 O O . PHE A 1 98 ? 19.742 -6.180 -17.681 1.00 80.94 98 PHE A O 1
ATOM 801 N N . ASP A 1 99 ? 18.008 -7.630 -17.738 1.00 83.06 99 ASP A N 1
ATOM 802 C CA . ASP A 1 99 ? 16.960 -6.620 -17.848 1.00 83.06 99 ASP A CA 1
ATOM 803 C C . ASP A 1 99 ? 16.506 -6.198 -16.438 1.00 83.06 99 ASP A C 1
ATOM 805 O O . ASP A 1 99 ? 15.973 -7.026 -15.694 1.00 83.06 99 ASP A O 1
ATOM 809 N N . PRO A 1 100 ? 16.741 -4.939 -16.025 1.00 85.31 100 PRO A N 1
ATOM 810 C CA . PRO A 1 100 ? 16.331 -4.458 -14.711 1.00 85.31 100 PRO A CA 1
ATOM 811 C C . PRO A 1 100 ? 14.814 -4.261 -14.582 1.00 85.31 100 PRO A C 1
ATOM 813 O O . PRO A 1 100 ? 14.296 -4.272 -13.464 1.00 85.31 100 PRO A O 1
ATOM 816 N N . SER A 1 101 ? 14.097 -4.085 -15.697 1.00 84.25 101 SER A N 1
ATOM 817 C CA . SER A 1 101 ? 12.692 -3.665 -15.687 1.00 84.25 101 SER A CA 1
ATOM 818 C C . SER A 1 101 ? 11.761 -4.698 -15.047 1.00 84.25 101 SER A C 1
ATOM 820 O O . SER A 1 101 ? 10.833 -4.318 -14.334 1.00 84.25 101 SER A O 1
ATOM 822 N N . GLU A 1 102 ? 12.063 -5.991 -15.200 1.00 83.25 102 GLU A N 1
ATOM 823 C CA . GLU A 1 102 ? 11.293 -7.096 -14.611 1.00 83.25 102 GLU A CA 1
ATOM 824 C C . GLU A 1 102 ? 11.349 -7.130 -13.076 1.00 83.25 102 GLU A C 1
ATOM 826 O O . GLU A 1 102 ? 10.500 -7.745 -12.430 1.00 83.25 102 GLU A O 1
ATOM 831 N N . TYR A 1 103 ? 12.352 -6.485 -12.478 1.00 87.81 103 TYR A N 1
ATOM 832 C CA . TYR A 1 103 ? 12.588 -6.531 -11.037 1.00 87.81 103 TYR A CA 1
ATOM 833 C C . TYR A 1 103 ? 12.162 -5.255 -10.320 1.00 87.81 103 TYR A C 1
ATOM 835 O O . TYR A 1 103 ? 12.182 -5.221 -9.092 1.00 87.81 103 TYR A O 1
ATOM 843 N N . TYR A 1 104 ? 11.779 -4.198 -11.036 1.00 90.50 104 TYR A N 1
ATOM 844 C CA . TYR A 1 104 ? 11.455 -2.934 -10.390 1.00 90.50 104 TYR A CA 1
ATOM 845 C C . TYR A 1 104 ? 10.248 -3.027 -9.466 1.00 90.50 104 TYR A C 1
ATOM 847 O O . TYR A 1 104 ? 9.156 -3.463 -9.826 1.00 90.50 104 TYR A O 1
ATOM 855 N N . ILE A 1 105 ? 10.446 -2.504 -8.262 1.00 92.31 105 ILE A N 1
ATOM 856 C CA . ILE A 1 105 ? 9.392 -2.315 -7.281 1.00 92.31 105 ILE A CA 1
ATOM 857 C C . ILE A 1 105 ? 8.802 -0.923 -7.520 1.00 92.31 105 ILE A C 1
ATOM 859 O O . ILE A 1 105 ? 9.498 0.090 -7.399 1.00 92.31 105 ILE A O 1
ATOM 863 N N . VAL A 1 106 ? 7.520 -0.872 -7.881 1.00 89.44 106 VAL A N 1
ATOM 864 C CA . VAL A 1 106 ? 6.814 0.360 -8.265 1.00 89.44 106 VAL A CA 1
ATOM 865 C C . VAL A 1 106 ? 5.615 0.576 -7.352 1.00 89.44 106 VAL A C 1
ATOM 867 O O . VAL A 1 106 ? 4.877 -0.364 -7.064 1.00 89.44 106 VAL A O 1
ATOM 870 N N . ASP A 1 107 ? 5.426 1.820 -6.905 1.00 89.69 107 ASP A N 1
ATOM 871 C CA . ASP A 1 107 ? 4.263 2.208 -6.103 1.00 89.69 107 ASP A CA 1
ATOM 872 C C . ASP A 1 107 ? 2.959 1.860 -6.855 1.00 89.69 107 ASP A C 1
ATOM 874 O O . ASP A 1 107 ? 2.878 2.154 -8.051 1.00 89.69 107 ASP A O 1
ATOM 878 N N . PRO A 1 108 ? 1.942 1.270 -6.198 1.00 85.88 108 PRO A N 1
ATOM 879 C CA . PRO A 1 108 ? 0.711 0.822 -6.843 1.00 85.88 108 PRO A CA 1
ATOM 880 C C . PRO A 1 108 ? 0.030 1.910 -7.666 1.00 85.88 108 PRO A C 1
ATOM 882 O O . PRO A 1 108 ? -0.407 1.643 -8.778 1.00 85.88 108 PRO A O 1
ATOM 885 N N . VAL A 1 109 ? 0.015 3.151 -7.170 1.00 87.75 109 VAL A N 1
ATOM 886 C CA . VAL A 1 109 ? -0.607 4.274 -7.885 1.00 87.75 109 VAL A CA 1
ATOM 887 C C . VAL A 1 109 ? 0.160 4.584 -9.170 1.00 87.75 109 VAL A C 1
ATOM 889 O O . VAL A 1 109 ? -0.428 4.887 -10.202 1.00 87.75 109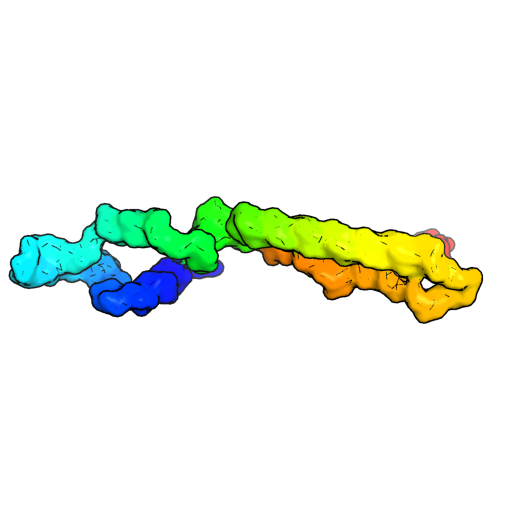 VAL A O 1
ATOM 892 N N . ILE A 1 110 ? 1.490 4.489 -9.133 1.00 88.25 110 ILE A N 1
ATOM 893 C CA . ILE A 1 110 ? 2.325 4.691 -10.322 1.00 88.25 110 ILE A CA 1
ATOM 894 C C . ILE A 1 110 ? 2.151 3.524 -11.299 1.00 88.25 110 ILE A C 1
ATOM 896 O O . ILE A 1 110 ? 2.131 3.751 -12.506 1.00 88.25 110 ILE A O 1
ATOM 900 N N . ALA A 1 111 ? 2.028 2.294 -10.801 1.00 87.75 111 ALA A N 1
ATOM 901 C CA . ALA A 1 111 ? 1.792 1.120 -11.634 1.00 87.75 111 ALA A CA 1
ATOM 902 C C . ALA A 1 111 ? 0.450 1.216 -12.378 1.00 87.75 111 ALA A C 1
ATOM 904 O O . ALA A 1 111 ? 0.411 0.974 -13.582 1.00 87.75 111 ALA A O 1
ATOM 905 N N . GLU A 1 112 ? -0.615 1.643 -11.695 1.00 87.81 112 GLU A N 1
ATOM 906 C CA . GLU A 1 112 ? -1.924 1.898 -12.310 1.00 87.81 112 GLU A CA 1
ATOM 907 C C . GLU A 1 112 ? -1.843 2.998 -13.375 1.00 87.81 112 GLU A C 1
ATOM 909 O O . GLU A 1 112 ? -2.278 2.786 -14.503 1.00 87.81 112 GLU A O 1
ATOM 914 N N . LEU A 1 113 ? -1.198 4.131 -13.069 1.00 88.12 113 LEU A N 1
ATOM 915 C CA . LEU A 1 113 ? -1.020 5.221 -14.036 1.00 88.12 113 LEU A CA 1
ATOM 916 C C . LEU A 1 113 ? -0.248 4.784 -15.289 1.00 88.12 113 LEU A C 1
ATOM 918 O O . LEU A 1 113 ? -0.569 5.225 -16.390 1.00 88.12 113 LEU A O 1
ATOM 922 N N . ARG A 1 114 ? 0.772 3.930 -15.138 1.00 88.50 114 ARG A N 1
ATOM 923 C CA . ARG A 1 114 ? 1.518 3.377 -16.280 1.00 88.50 114 ARG A CA 1
ATOM 924 C C . ARG A 1 114 ? 0.642 2.461 -17.125 1.00 88.50 114 ARG A C 1
ATOM 926 O O . ARG A 1 114 ? 0.635 2.609 -18.339 1.00 88.50 114 ARG A O 1
ATOM 933 N N . ALA A 1 115 ? -0.132 1.581 -16.492 1.00 89.38 115 ALA A N 1
ATOM 934 C CA . ALA A 1 115 ? -1.050 0.696 -17.201 1.00 89.38 115 ALA A CA 1
ATOM 935 C C . ALA A 1 115 ? -2.124 1.484 -17.976 1.00 89.38 115 ALA A C 1
ATOM 937 O O . ALA A 1 115 ? -2.422 1.155 -19.122 1.00 89.38 115 ALA A O 1
ATOM 938 N N . GLU A 1 116 ? -2.665 2.557 -17.390 1.00 88.88 116 GLU A N 1
ATOM 939 C CA . GLU A 1 116 ? -3.609 3.449 -18.076 1.00 88.88 116 GLU A CA 1
ATOM 940 C C . GLU A 1 116 ? -2.970 4.150 -19.283 1.00 88.88 116 GLU A C 1
ATOM 942 O O . GLU A 1 116 ? -3.602 4.269 -20.332 1.00 88.88 116 GLU A O 1
ATOM 947 N N . GLN A 1 117 ? -1.716 4.598 -19.156 1.00 88.81 117 GLN A N 1
ATOM 948 C CA . GLN A 1 117 ? -0.974 5.215 -20.259 1.00 88.81 117 GLN A CA 1
ATOM 949 C C . GLN A 1 117 ? -0.691 4.221 -21.385 1.00 88.81 117 GLN A C 1
ATOM 951 O O . GLN A 1 117 ? -0.973 4.531 -22.538 1.00 88.81 117 GLN A O 1
ATOM 956 N N . GLU A 1 118 ? -0.202 3.025 -21.061 1.00 88.75 118 GLU A N 1
ATOM 957 C CA . GLU A 1 118 ? 0.050 1.962 -22.040 1.00 88.75 118 GLU A CA 1
ATOM 958 C C . GLU A 1 118 ? -1.231 1.580 -22.788 1.00 88.75 118 GLU A C 1
ATOM 960 O O . GLU A 1 118 ? -1.221 1.401 -24.006 1.00 88.75 118 GLU A O 1
ATOM 965 N N . GLN A 1 119 ? -2.360 1.516 -22.079 1.00 88.69 119 GLN A N 1
ATOM 966 C CA . GLN A 1 119 ? -3.651 1.239 -22.695 1.00 88.69 119 GLN A CA 1
ATOM 967 C C . GLN A 1 119 ? -4.113 2.386 -23.604 1.00 88.69 119 GLN A C 1
ATOM 969 O O . GLN A 1 119 ? -4.563 2.136 -24.720 1.00 88.69 119 GLN A O 1
ATOM 974 N N . ALA A 1 120 ? -3.952 3.641 -23.176 1.00 88.56 120 ALA A N 1
ATOM 975 C CA . ALA A 1 120 ? -4.279 4.800 -24.003 1.00 88.56 120 ALA A CA 1
ATOM 976 C C . ALA A 1 120 ? -3.402 4.880 -25.265 1.00 88.56 120 ALA A C 1
ATOM 978 O O . ALA A 1 120 ? -3.902 5.196 -26.344 1.00 88.56 120 ALA A O 1
ATOM 979 N N . GLU A 1 121 ? -2.109 4.570 -25.159 1.00 88.00 121 GLU A N 1
ATOM 980 C CA . GLU A 1 121 ? -1.195 4.501 -26.303 1.00 88.00 121 GLU A CA 1
ATOM 981 C C . GLU A 1 121 ? -1.573 3.371 -27.265 1.00 88.00 121 GLU A C 1
ATOM 983 O O . GLU A 1 121 ? -1.579 3.583 -28.480 1.00 88.00 121 GLU A O 1
ATOM 988 N N . ALA A 1 122 ? -1.954 2.201 -26.745 1.00 85.75 122 ALA A N 1
ATOM 989 C CA . ALA A 1 122 ? -2.446 1.093 -27.558 1.00 85.75 122 ALA A CA 1
ATOM 990 C C . ALA A 1 122 ? -3.738 1.463 -28.304 1.00 85.75 122 ALA A C 1
ATOM 992 O O . ALA A 1 122 ? -3.856 1.181 -29.497 1.00 85.75 122 ALA A O 1
ATOM 993 N N . ASP A 1 123 ? -4.672 2.146 -27.639 1.00 85.00 123 ASP A N 1
ATOM 994 C CA . ASP A 1 123 ? -5.922 2.610 -28.247 1.00 85.00 123 ASP A CA 1
ATOM 995 C C . ASP A 1 123 ? -5.671 3.657 -29.344 1.00 85.00 123 ASP A C 1
ATOM 997 O O . ASP A 1 123 ? -6.301 3.610 -30.404 1.00 85.00 123 ASP A O 1
ATOM 1001 N N . ILE A 1 124 ? -4.726 4.580 -29.126 1.00 84.44 124 ILE A N 1
ATOM 1002 C CA . ILE A 1 124 ? -4.297 5.547 -30.147 1.00 84.44 124 ILE A CA 1
ATOM 1003 C C . ILE A 1 124 ? -3.656 4.807 -31.323 1.00 84.44 124 ILE A C 1
ATOM 1005 O O . ILE A 1 124 ? -4.054 5.025 -32.467 1.00 84.44 124 ILE A O 1
ATOM 1009 N N . SER A 1 125 ? -2.707 3.901 -31.075 1.00 78.81 125 SER A N 1
ATOM 1010 C CA . SER A 1 125 ? -2.042 3.124 -32.128 1.00 78.81 125 SER A CA 1
ATOM 1011 C C . SER A 1 125 ? -3.050 2.335 -32.967 1.00 78.81 125 SER A C 1
ATOM 1013 O O . SER A 1 125 ? -3.014 2.400 -34.195 1.00 78.81 125 SER A O 1
ATOM 1015 N N . ALA A 1 126 ? -4.012 1.675 -32.319 1.00 78.56 126 ALA A N 1
ATOM 1016 C CA . ALA A 1 126 ? -5.062 0.906 -32.982 1.00 78.56 126 ALA A CA 1
ATOM 1017 C C . ALA A 1 126 ? -5.994 1.767 -33.855 1.00 78.56 126 ALA A C 1
ATOM 1019 O O . ALA A 1 126 ? -6.547 1.267 -34.833 1.00 78.56 126 ALA A O 1
ATOM 1020 N N . GLN A 1 127 ? -6.173 3.051 -33.528 1.00 75.06 127 GLN A N 1
ATOM 1021 C CA . GLN A 1 127 ? -6.921 4.001 -34.361 1.00 75.06 127 GLN A CA 1
ATOM 1022 C C . GLN A 1 127 ? -6.065 4.603 -35.482 1.00 75.06 127 GLN A C 1
ATOM 1024 O O . GLN A 1 127 ? -6.583 4.906 -36.551 1.00 75.06 127 GLN A O 1
ATOM 1029 N N . THR A 1 128 ? -4.755 4.748 -35.270 1.00 70.69 128 THR A N 1
ATOM 1030 C CA . THR A 1 128 ? -3.862 5.407 -36.236 1.00 70.69 128 THR A CA 1
ATOM 1031 C C . THR A 1 128 ? -3.393 4.460 -37.349 1.00 70.69 128 THR A C 1
ATOM 1033 O O . THR A 1 128 ? -3.187 4.896 -38.479 1.00 70.69 128 THR A O 1
ATOM 1036 N N . GLU A 1 129 ? -3.242 3.161 -37.068 1.00 61.09 129 GLU A N 1
ATOM 1037 C CA . GLU A 1 129 ? -2.899 2.137 -38.072 1.00 61.09 129 GLU A CA 1
ATOM 1038 C C . GLU A 1 129 ? -3.886 2.045 -39.256 1.00 61.09 129 GLU A C 1
ATOM 1040 O O . GLU A 1 129 ? -3.422 2.046 -40.401 1.00 61.09 129 GLU A O 1
ATOM 1045 N N . PRO A 1 130 ? -5.219 1.999 -39.054 1.00 61.50 130 PRO A N 1
ATOM 1046 C CA . PRO A 1 130 ? -6.169 2.009 -40.166 1.00 61.50 130 PRO A CA 1
ATOM 1047 C C . PRO A 1 130 ? -6.183 3.349 -40.919 1.00 61.50 130 PRO A C 1
ATOM 1049 O O . PRO A 1 130 ? -6.269 3.340 -42.146 1.00 61.50 130 PRO A O 1
ATOM 1052 N N . ASP A 1 131 ? -6.008 4.480 -40.228 1.00 59.47 131 ASP A N 1
ATOM 1053 C CA . ASP A 1 131 ? -5.949 5.811 -40.853 1.00 59.47 131 ASP A CA 1
ATOM 1054 C C . ASP A 1 131 ? -4.698 5.989 -41.736 1.00 59.47 131 ASP A C 1
ATOM 1056 O O . ASP A 1 131 ? -4.767 6.569 -42.822 1.00 59.47 131 ASP A O 1
ATOM 1060 N N . LEU A 1 132 ? -3.543 5.456 -41.320 1.00 58.41 132 LEU A N 1
ATOM 1061 C CA . LEU A 1 132 ? -2.307 5.466 -42.117 1.00 58.41 132 LEU A CA 1
ATOM 1062 C C . LEU A 1 132 ? -2.394 4.542 -43.342 1.00 58.41 132 LEU A C 1
ATOM 1064 O O . LEU A 1 132 ? -1.840 4.872 -44.397 1.00 58.41 132 LEU A O 1
ATOM 1068 N N . ALA A 1 133 ? -3.115 3.422 -43.219 1.00 60.59 133 ALA A N 1
ATOM 1069 C CA . ALA A 1 133 ? -3.409 2.518 -44.328 1.00 60.59 133 ALA A CA 1
ATOM 1070 C C . ALA A 1 133 ? -4.381 3.146 -45.347 1.00 60.59 133 ALA A C 1
ATOM 1072 O O . ALA A 1 133 ? -4.151 3.042 -46.552 1.00 60.59 133 ALA A O 1
ATOM 1073 N N . GLU A 1 134 ? -5.426 3.854 -44.898 1.00 58.56 134 GLU A N 1
ATOM 1074 C CA . GLU A 1 134 ? -6.336 4.595 -45.789 1.00 58.56 134 GLU A CA 1
ATOM 1075 C C . GLU A 1 134 ? -5.668 5.817 -46.443 1.00 58.56 134 GLU A C 1
ATOM 1077 O O . GLU A 1 134 ? -5.969 6.147 -47.592 1.00 58.56 134 GLU A O 1
ATOM 1082 N N . ALA A 1 135 ? -4.722 6.466 -45.758 1.00 70.31 135 ALA A N 1
ATOM 1083 C CA . ALA A 1 135 ? -3.968 7.602 -46.288 1.00 70.31 135 ALA A CA 1
ATOM 1084 C C . ALA A 1 135 ? -2.840 7.209 -47.271 1.00 70.31 135 ALA A C 1
ATOM 1086 O O . ALA A 1 135 ? -2.209 8.098 -47.850 1.00 70.31 135 ALA A O 1
ATOM 1087 N N . GLY A 1 136 ? -2.589 5.909 -47.481 1.00 54.34 136 GLY A N 1
ATOM 1088 C CA . GLY A 1 136 ? -1.636 5.388 -48.471 1.00 54.34 136 GLY A CA 1
ATOM 1089 C C . GLY A 1 136 ? -0.157 5.507 -48.082 1.00 54.34 136 GLY A C 1
ATOM 1090 O O . GLY A 1 136 ? 0.695 5.592 -48.966 1.00 54.34 136 GLY A O 1
ATOM 1091 N N . TRP A 1 137 ? 0.149 5.553 -46.782 1.00 57.66 137 TRP A N 1
ATOM 1092 C CA . TRP A 1 137 ? 1.521 5.659 -46.256 1.00 57.66 137 TRP A CA 1
ATOM 1093 C C . TRP A 1 137 ? 2.124 4.313 -45.809 1.00 57.66 137 TRP A C 1
ATOM 1095 O O . TRP A 1 137 ? 3.271 4.287 -45.358 1.00 57.66 137 TRP A O 1
ATOM 1105 N N . MET A 1 138 ? 1.377 3.215 -45.966 1.00 51.00 138 MET A N 1
ATOM 1106 C CA . MET A 1 138 ? 1.826 1.820 -45.845 1.00 51.00 138 ME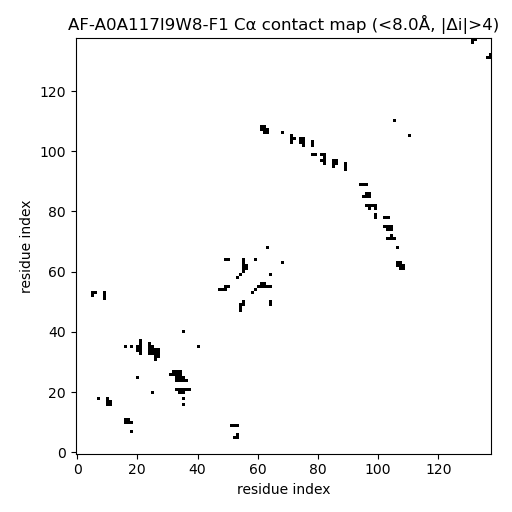T A CA 1
ATOM 1107 C C . MET A 1 138 ? 1.663 1.099 -47.183 1.00 51.00 138 MET A C 1
ATOM 1109 O O . MET A 1 138 ? 2.556 0.288 -47.515 1.00 51.00 138 MET A O 1
#

Radius of gyration: 25.53 Å; Cα contacts (8 Å, |Δi|>4): 94; chains: 1; bounding box: 58×25×82 Å

Secondary structure (DSSP, 8-state):
--HHHHHHHHHTTSTT--HHHHHTTPBPTTTSSBSS-HHHHHHHHHTS-TTSHHIIIIITTTPPPHHHHHHHHHHHHHHHHHHHHHHHH--TT------SGGG----HHHHHHHHHHHHHHHHHHHHHHHHHHHTT--

Solvent-accessible surface area (backbone atoms only — not comparable to full-atom values): 8136 Å² total; per-residue (Å²): 136,65,68,69,61,47,51,45,59,65,40,57,75,43,87,92,53,59,64,67,38,40,79,65,58,37,67,30,87,90,77,76,42,49,72,44,41,73,69,57,49,51,54,48,66,72,69,50,60,74,84,36,67,51,45,22,44,72,78,47,71,50,35,68,53,70,67,59,49,52,51,32,53,56,49,40,50,53,40,46,53,48,24,52,50,34,64,76,68,45,58,100,79,56,86,60,77,59,73,46,77,88,69,56,66,68,51,61,55,59,50,51,53,49,53,53,47,56,50,52,51,50,54,49,49,67,58,47,55,59,53,39,53,74,71,68,80,112

Organism: Mycolicibacterium canariasense (NCBI:txid228230)

pLDDT: mean 79.62, std 10.25, range [51.0, 96.0]

Foldseek 3Di:
DDLVVLLQVQCVVPVQDDVVQVVVQPADPVPRGGSADPVNSVVCLVPRPCPRPNNCCVVVVNWDDPVVVVVLVVVLVVLVVVQVVCVVPDDPVSPDHRDSPVVHDDTPVVVVVVVVVVVVVVVVVVVVVVVCVVVPVD